Protein AF-A0A2M7QG75-F1 (afdb_monomer_lite)

pLDDT: mean 88.68, std 7.36, range [47.25, 96.62]

Sequence (96 aa):
MVIIHLVFYLASFLIIWYCSGIIISLVDRFSHRLKLSSFSVSFFLLGILTSIPEFSIGINSIINQTPDIFIGNLLGSSLILFIFVIPSFSHFWQRR

Organism: NCBI:txid1974827

InterPro domains:
  IPR004837 Sodium/calcium exchanger membrane region [PF01699] (6-90)
  IPR044880 NC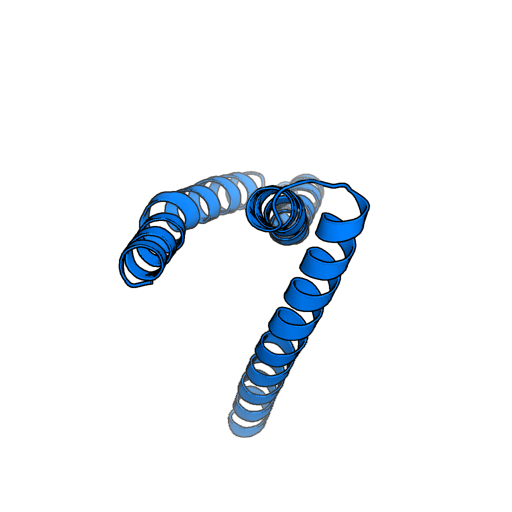X, central ion-binding domain superfamily [G3DSA:1.20.1420.30] (1-94)

Foldseek 3Di:
DVVVVVVVVVVVVVVCVVVVVVVLVVLQVVCVVVVHPSVVSCVVVVVVVVCVVLVVVCVVCVVVVNVVSSVCSVVVVVCCCVVPVVVVVVVVVVVD

Structure (mmCIF, N/CA/C/O backbone):
data_AF-A0A2M7QG75-F1
#
_entry.id   AF-A0A2M7QG75-F1
#
loop_
_atom_site.group_PDB
_atom_site.id
_atom_site.type_symbol
_atom_site.label_atom_id
_atom_site.label_alt_id
_atom_site.label_comp_id
_atom_site.label_asym_id
_atom_site.label_entity_id
_atom_site.label_seq_id
_atom_site.pdbx_PDB_ins_code
_atom_site.Cartn_x
_atom_site.Cartn_y
_atom_site.Cartn_z
_atom_site.occupancy
_atom_site.B_iso_or_equiv
_atom_site.auth_seq_id
_atom_site.auth_comp_id
_atom_site.auth_asym_id
_atom_site.auth_atom_id
_atom_site.pdbx_PDB_model_num
ATOM 1 N N . MET A 1 1 ? -30.068 -10.746 0.178 1.00 78.88 1 MET A N 1
ATOM 2 C CA . MET A 1 1 ? -28.969 -10.442 1.121 1.00 78.88 1 MET A CA 1
ATOM 3 C C . MET A 1 1 ? -27.646 -11.015 0.614 1.00 78.88 1 MET A C 1
ATOM 5 O O . MET A 1 1 ? -26.853 -10.242 0.103 1.00 78.88 1 MET A O 1
ATOM 9 N N . VAL A 1 2 ? -27.434 -12.339 0.595 1.00 92.62 2 VAL A N 1
ATOM 10 C CA . VAL A 1 2 ? -26.151 -12.953 0.160 1.00 92.62 2 VAL A CA 1
ATOM 11 C C . VAL A 1 2 ? -25.747 -12.614 -1.284 1.00 92.62 2 VAL A C 1
ATOM 13 O O . VAL A 1 2 ? -24.608 -12.227 -1.523 1.00 92.62 2 VAL A O 1
ATOM 16 N N . ILE A 1 3 ? -26.682 -12.686 -2.238 1.00 94.62 3 ILE A N 1
ATOM 17 C CA . ILE A 1 3 ? -26.412 -12.406 -3.664 1.00 94.62 3 ILE A CA 1
ATOM 18 C C . ILE A 1 3 ? -25.877 -10.981 -3.871 1.00 94.62 3 ILE A C 1
ATOM 20 O O . ILE A 1 3 ? -24.970 -10.772 -4.667 1.00 94.62 3 ILE A O 1
ATOM 24 N N . ILE A 1 4 ? -26.388 -10.011 -3.109 1.00 95.31 4 ILE A N 1
ATOM 25 C CA . ILE A 1 4 ? -25.955 -8.611 -3.191 1.00 95.31 4 ILE A CA 1
ATOM 26 C C . ILE A 1 4 ? -24.505 -8.477 -2.714 1.00 95.31 4 ILE A C 1
ATOM 28 O O . ILE A 1 4 ? -23.693 -7.879 -3.414 1.00 95.31 4 ILE A O 1
ATOM 32 N N . HIS A 1 5 ? -24.149 -9.084 -1.576 1.00 94.25 5 HIS A N 1
ATOM 33 C CA . HIS A 1 5 ? -22.762 -9.083 -1.096 1.00 94.25 5 HIS A CA 1
ATOM 34 C C . HIS A 1 5 ? -21.813 -9.735 -2.103 1.00 94.25 5 HIS A C 1
ATOM 36 O O . HIS A 1 5 ? -20.728 -9.218 -2.351 1.00 94.25 5 HIS A O 1
ATOM 42 N N . LEU A 1 6 ? -22.239 -10.835 -2.724 1.00 95.62 6 LEU A N 1
ATOM 43 C CA . LEU A 1 6 ? -21.430 -11.564 -3.695 1.00 95.62 6 LEU A CA 1
ATOM 44 C C . LEU A 1 6 ? -21.159 -10.726 -4.955 1.00 95.62 6 LEU A C 1
ATOM 46 O O . LEU A 1 6 ? -20.025 -10.677 -5.430 1.00 95.62 6 LEU A O 1
ATOM 50 N N . VAL A 1 7 ? -22.167 -9.988 -5.434 1.00 96.50 7 VAL A N 1
ATOM 51 C CA . VAL A 1 7 ? -22.010 -9.013 -6.525 1.00 96.50 7 VAL A CA 1
ATOM 52 C C . VAL A 1 7 ? -21.039 -7.895 -6.134 1.00 96.50 7 VAL A C 1
ATOM 54 O O . VAL A 1 7 ? -20.151 -7.570 -6.920 1.00 96.50 7 VAL A O 1
ATOM 57 N N . PHE A 1 8 ? -21.142 -7.343 -4.920 1.00 96.25 8 PHE A N 1
ATOM 58 C CA . PHE A 1 8 ? -20.212 -6.311 -4.440 1.00 96.25 8 PHE A CA 1
ATOM 59 C C . PHE A 1 8 ? -18.765 -6.807 -4.332 1.00 96.25 8 PHE A C 1
ATOM 61 O O . PHE A 1 8 ? -17.847 -6.068 -4.697 1.00 96.25 8 PHE A O 1
ATOM 68 N N . TYR A 1 9 ? -18.548 -8.045 -3.879 1.00 95.25 9 TYR A N 1
ATOM 69 C CA . TYR A 1 9 ? -17.214 -8.649 -3.823 1.00 95.25 9 TYR A CA 1
ATOM 70 C C . TYR A 1 9 ? -16.607 -8.811 -5.220 1.00 95.25 9 TYR A C 1
ATOM 72 O O . TYR A 1 9 ? -15.469 -8.399 -5.441 1.00 95.25 9 TYR A O 1
ATOM 80 N N . LEU A 1 10 ? -17.374 -9.346 -6.174 1.00 96.38 10 LEU A N 1
ATOM 81 C CA . LEU A 1 10 ? -16.936 -9.501 -7.566 1.00 96.38 10 LEU A CA 1
ATOM 82 C C . LEU A 1 10 ? -16.643 -8.155 -8.231 1.00 96.38 10 LEU A C 1
ATOM 84 O O . LEU A 1 10 ? -15.601 -7.997 -8.865 1.00 96.38 10 LEU A O 1
ATOM 88 N N . ALA A 1 11 ? -17.528 -7.173 -8.055 1.00 96.62 11 ALA A N 1
ATOM 89 C CA . ALA A 1 11 ? -17.329 -5.833 -8.592 1.00 96.62 11 ALA A CA 1
ATOM 90 C C . ALA A 1 11 ? -16.057 -5.191 -8.020 1.00 96.62 11 ALA A C 1
ATOM 92 O O . ALA A 1 11 ? -15.220 -4.707 -8.778 1.00 96.62 11 ALA A O 1
ATOM 93 N N . SER A 1 12 ? -15.867 -5.255 -6.699 1.00 94.88 12 SER A N 1
ATOM 94 C CA . SER A 1 12 ? -14.668 -4.731 -6.032 1.00 94.88 12 SER A CA 1
ATOM 95 C C . SER A 1 12 ? -13.395 -5.406 -6.535 1.00 94.88 12 SER A C 1
ATOM 97 O O . SER A 1 12 ? -12.418 -4.724 -6.832 1.00 94.88 12 SER A O 1
ATOM 99 N N . PHE A 1 13 ? -13.413 -6.731 -6.692 1.00 95.50 13 PHE A N 1
ATOM 100 C CA . PHE A 1 13 ? -12.277 -7.479 -7.224 1.00 95.50 13 PHE A CA 1
ATOM 101 C C . PHE A 1 13 ? -11.887 -7.005 -8.632 1.00 95.50 13 PHE A C 1
ATOM 103 O O . PHE A 1 13 ? -10.718 -6.710 -8.882 1.00 95.50 13 PHE A O 1
ATOM 110 N N . LEU A 1 14 ? -12.864 -6.867 -9.535 1.00 96.12 14 LEU A N 1
ATOM 111 C CA . LEU A 1 14 ? -12.625 -6.393 -10.902 1.00 96.12 14 LEU A CA 1
ATOM 112 C C . LEU A 1 14 ? -12.100 -4.953 -10.929 1.00 96.12 14 LEU A C 1
ATOM 114 O O . LEU A 1 14 ? -11.173 -4.650 -11.681 1.00 96.12 14 LEU A O 1
ATOM 118 N N . ILE A 1 15 ? -12.656 -4.080 -10.085 1.00 95.88 15 ILE A N 1
ATOM 119 C CA . ILE A 1 15 ? -12.222 -2.684 -9.967 1.00 95.88 15 ILE A CA 1
ATOM 120 C C . ILE A 1 15 ? -10.770 -2.617 -9.494 1.00 95.88 15 ILE A C 1
ATOM 122 O O . ILE A 1 15 ? -9.965 -1.922 -10.110 1.00 95.88 15 ILE A O 1
ATOM 126 N N . ILE A 1 16 ? -10.416 -3.353 -8.437 1.00 92.19 16 ILE A N 1
ATOM 127 C CA . ILE A 1 16 ? -9.052 -3.371 -7.890 1.00 92.19 16 ILE A CA 1
ATOM 128 C C . ILE A 1 16 ? -8.067 -3.907 -8.930 1.00 92.19 16 ILE A C 1
ATOM 130 O O . ILE A 1 16 ? -7.004 -3.314 -9.121 1.00 92.19 16 ILE A O 1
ATOM 134 N N . TRP A 1 17 ? -8.423 -4.982 -9.640 1.00 93.00 17 TRP A N 1
ATOM 135 C CA . TRP A 1 17 ? -7.582 -5.532 -10.702 1.00 93.00 17 TRP A CA 1
ATOM 136 C C . TRP A 1 17 ? -7.331 -4.499 -11.810 1.00 93.00 17 TRP A C 1
ATOM 138 O O . TRP A 1 17 ? -6.179 -4.241 -12.168 1.00 93.00 17 TRP A O 1
ATOM 148 N N . TYR A 1 18 ? -8.384 -3.850 -12.306 1.00 94.62 18 TYR A N 1
ATOM 149 C CA . TYR A 1 18 ? -8.253 -2.845 -13.359 1.00 94.62 18 TYR A CA 1
ATOM 150 C C . TYR A 1 18 ? -7.446 -1.618 -12.899 1.00 94.62 18 TYR A C 1
ATOM 152 O O . TYR A 1 18 ? -6.512 -1.192 -13.583 1.00 94.62 18 TYR A O 1
ATOM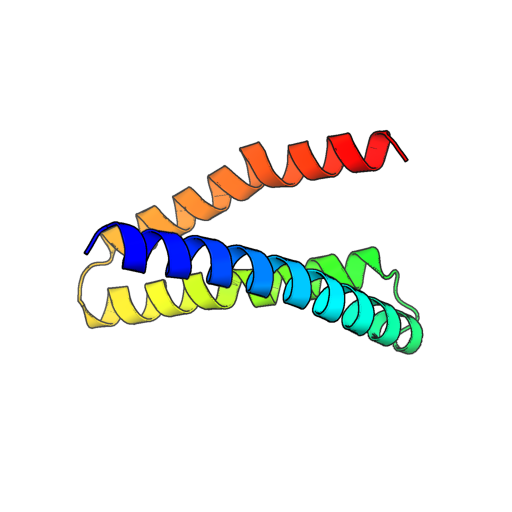 160 N N . CYS A 1 19 ? -7.738 -1.092 -11.704 1.00 92.12 19 CYS A N 1
ATOM 161 C CA . CYS A 1 19 ? -7.006 0.034 -11.120 1.00 92.12 19 CYS A CA 1
ATOM 162 C C . CYS A 1 19 ? -5.526 -0.281 -10.897 1.00 92.12 19 CYS A C 1
ATOM 164 O O . CYS A 1 19 ? -4.682 0.573 -11.159 1.00 92.12 19 CYS A O 1
ATOM 166 N N . SER A 1 20 ? -5.193 -1.495 -10.448 1.00 88.75 20 SER A N 1
ATOM 167 C CA . SER A 1 20 ? -3.801 -1.909 -10.248 1.00 88.75 20 SER A CA 1
ATOM 168 C C . SER A 1 20 ? -2.994 -1.792 -11.545 1.00 88.75 20 SER A C 1
ATOM 170 O O . SER A 1 20 ? -1.922 -1.185 -11.548 1.00 88.75 20 SER A O 1
ATOM 172 N N . GLY A 1 21 ? -3.546 -2.263 -12.670 1.00 88.81 21 GLY A N 1
ATOM 173 C CA . GLY A 1 21 ? -2.906 -2.132 -13.982 1.00 88.81 21 GLY A CA 1
ATOM 174 C C . GLY A 1 21 ? -2.679 -0.674 -14.395 1.00 88.81 21 GLY A C 1
ATOM 175 O O . GLY A 1 21 ? -1.600 -0.325 -14.880 1.00 88.81 21 GLY A O 1
ATOM 176 N N . ILE A 1 22 ? -3.663 0.197 -14.145 1.00 91.88 22 ILE A N 1
ATOM 177 C CA . ILE A 1 22 ? -3.540 1.634 -14.424 1.00 91.88 22 ILE A CA 1
ATOM 178 C C . ILE A 1 22 ? -2.430 2.251 -13.576 1.00 91.88 22 ILE A C 1
ATOM 180 O O . ILE A 1 22 ? -1.548 2.904 -14.132 1.00 91.88 22 ILE A O 1
ATOM 184 N N . ILE A 1 23 ? -2.438 2.024 -12.260 1.00 88.81 23 ILE A N 1
ATOM 185 C CA . ILE A 1 23 ? -1.443 2.583 -11.338 1.00 88.81 23 ILE A CA 1
ATOM 186 C C . ILE A 1 23 ? -0.042 2.176 -11.784 1.00 88.81 23 ILE A C 1
ATOM 188 O O . ILE A 1 23 ? 0.794 3.048 -11.993 1.00 88.81 23 ILE A O 1
ATOM 192 N N . ILE A 1 24 ? 0.201 0.889 -12.041 1.00 86.44 24 ILE A N 1
ATOM 193 C CA . ILE A 1 24 ? 1.515 0.403 -12.489 1.00 86.44 24 ILE A CA 1
ATOM 194 C C . ILE A 1 24 ? 1.943 1.105 -13.787 1.00 86.44 24 ILE A C 1
ATOM 196 O O . ILE A 1 24 ? 3.075 1.575 -13.888 1.00 86.44 24 ILE A O 1
ATOM 200 N N . SER A 1 25 ? 1.031 1.253 -14.754 1.00 87.50 25 SER A N 1
ATOM 201 C CA . SER A 1 25 ? 1.329 1.937 -16.019 1.00 87.50 25 SER A CA 1
ATOM 202 C C . SER A 1 25 ? 1.650 3.430 -15.850 1.00 87.50 25 SER A C 1
ATOM 204 O O . SER A 1 25 ? 2.458 3.982 -16.597 1.00 87.50 25 SER A O 1
ATOM 206 N N . LEU A 1 26 ? 1.036 4.100 -14.869 1.00 88.00 26 LEU A N 1
ATOM 207 C CA . LEU A 1 26 ? 1.315 5.499 -14.545 1.00 88.00 26 LEU A CA 1
ATOM 208 C C . LEU A 1 26 ? 2.670 5.639 -13.854 1.00 88.00 26 LEU A C 1
ATOM 210 O O . LEU A 1 26 ? 3.440 6.539 -14.191 1.00 88.00 26 LEU A O 1
ATOM 214 N N . VAL A 1 27 ? 2.970 4.735 -12.923 1.00 86.44 27 VAL A N 1
ATOM 215 C CA . VAL A 1 27 ? 4.238 4.722 -12.192 1.00 86.44 27 VAL A CA 1
ATOM 216 C C . VAL A 1 27 ? 5.411 4.429 -13.120 1.00 86.44 27 VAL A C 1
ATOM 218 O O . VAL A 1 27 ? 6.440 5.091 -13.015 1.00 86.44 27 VAL A O 1
ATO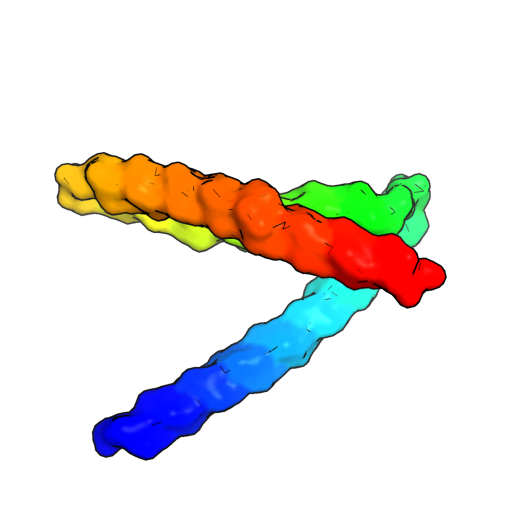M 221 N N . ASP A 1 28 ? 5.250 3.527 -14.084 1.00 85.81 28 ASP A N 1
ATOM 222 C CA . ASP A 1 28 ? 6.272 3.244 -15.094 1.00 85.81 28 ASP A CA 1
ATOM 223 C C . ASP A 1 28 ? 6.599 4.486 -15.947 1.00 85.81 28 ASP A C 1
ATOM 225 O O . ASP A 1 28 ? 7.756 4.905 -16.058 1.00 85.81 28 ASP A O 1
ATOM 229 N N . ARG A 1 29 ? 5.567 5.186 -16.443 1.00 87.38 29 ARG A N 1
ATOM 230 C CA . ARG A 1 29 ? 5.739 6.467 -17.159 1.00 87.38 29 ARG A CA 1
ATOM 231 C C . ARG A 1 29 ? 6.397 7.536 -16.288 1.00 87.38 29 ARG A C 1
ATOM 233 O O . ARG A 1 29 ? 7.175 8.348 -16.793 1.00 87.38 29 ARG A O 1
ATOM 240 N N . PHE A 1 30 ? 6.074 7.564 -14.997 1.00 86.12 30 PHE A N 1
ATOM 241 C CA . PHE A 1 30 ? 6.671 8.492 -14.041 1.00 86.12 30 PHE A CA 1
ATOM 242 C C . PHE A 1 30 ? 8.150 8.167 -13.791 1.00 86.12 30 PHE A C 1
ATOM 244 O O . PHE A 1 30 ? 8.990 9.069 -13.809 1.00 86.12 30 PHE A O 1
ATOM 251 N N . SER A 1 31 ? 8.495 6.884 -13.670 1.00 85.75 31 SER A N 1
ATOM 252 C CA . SER A 1 31 ? 9.873 6.421 -13.503 1.00 85.75 31 SER A CA 1
ATOM 253 C C . SER A 1 31 ? 10.764 6.801 -14.683 1.00 85.75 31 SER A C 1
ATOM 255 O O . SER A 1 31 ? 11.889 7.265 -14.485 1.00 85.75 31 SER A O 1
ATOM 257 N N . HIS A 1 32 ? 10.242 6.701 -15.910 1.00 83.56 32 HIS A N 1
ATOM 258 C CA . HIS A 1 32 ? 10.958 7.134 -17.110 1.00 83.56 32 HIS A CA 1
ATOM 259 C C . HIS A 1 32 ? 11.338 8.623 -17.082 1.00 83.56 32 HIS A C 1
ATOM 261 O O . HIS A 1 32 ? 12.407 8.988 -17.572 1.00 83.56 32 HIS A O 1
ATOM 267 N N . ARG A 1 33 ? 10.517 9.490 -16.470 1.00 85.88 33 ARG A N 1
ATOM 268 C CA . ARG A 1 33 ? 10.848 10.918 -16.303 1.00 85.88 33 ARG A CA 1
ATOM 269 C C . ARG A 1 33 ? 11.910 11.158 -15.234 1.00 85.88 33 ARG A C 1
ATOM 271 O O . ARG A 1 33 ? 12.708 12.079 -15.372 1.00 85.88 33 ARG A O 1
ATOM 278 N N . LEU A 1 34 ? 11.931 10.326 -14.195 1.00 82.75 34 LEU A N 1
ATOM 279 C CA . LEU A 1 34 ? 12.892 10.409 -13.095 1.00 82.75 34 LEU A CA 1
ATOM 280 C C . LEU A 1 34 ? 14.258 9.783 -13.422 1.00 82.75 34 LEU A C 1
ATOM 282 O O . LEU A 1 34 ? 15.179 9.917 -12.622 1.00 82.75 34 LEU A O 1
ATOM 286 N N . LYS A 1 35 ? 14.406 9.108 -14.575 1.00 81.19 35 LYS A N 1
ATOM 287 C CA . LYS A 1 35 ? 15.599 8.316 -14.949 1.00 81.19 35 LYS A CA 1
ATOM 288 C C . LYS A 1 35 ? 15.980 7.253 -13.904 1.00 81.19 35 LYS A C 1
ATOM 290 O O . LYS A 1 35 ? 17.130 6.825 -13.841 1.00 81.19 35 LYS A O 1
ATOM 295 N N . LEU A 1 36 ? 15.016 6.827 -13.092 1.00 84.69 36 LEU A N 1
ATOM 296 C CA . LEU A 1 36 ? 15.168 5.744 -12.127 1.00 84.69 36 LEU A CA 1
ATOM 297 C C . LEU A 1 36 ? 14.623 4.444 -12.723 1.00 84.69 36 LEU A C 1
ATOM 299 O O . LEU A 1 36 ? 13.843 4.461 -13.679 1.00 84.69 36 LEU A O 1
ATOM 303 N N . SER A 1 37 ? 15.028 3.308 -12.156 1.00 82.81 37 SER A N 1
ATOM 304 C CA . SER A 1 37 ? 14.455 2.022 -12.547 1.00 82.81 37 SER A CA 1
ATOM 305 C C . SER A 1 37 ? 12.975 1.976 -12.155 1.00 82.81 37 SER A C 1
ATOM 307 O O . SER A 1 37 ? 12.616 2.285 -11.014 1.00 82.81 37 SER A O 1
ATOM 309 N N . SER A 1 38 ? 12.115 1.543 -13.086 1.00 79.31 38 SER A N 1
ATOM 310 C CA . SER A 1 38 ? 10.673 1.387 -12.831 1.00 79.31 38 SER A CA 1
ATOM 311 C C . SER A 1 38 ? 10.399 0.509 -11.617 1.00 79.31 38 SER A C 1
ATOM 313 O O . SER A 1 38 ? 9.434 0.743 -10.892 1.00 79.31 38 SER A O 1
ATOM 315 N N . PHE A 1 39 ? 11.288 -0.450 -11.342 1.00 81.62 39 PHE A N 1
ATOM 316 C CA . PHE A 1 39 ? 11.236 -1.280 -10.148 1.00 81.62 39 PHE A CA 1
ATOM 317 C C . PHE A 1 39 ? 11.378 -0.470 -8.857 1.00 81.62 39 PHE A C 1
ATOM 319 O O . PHE A 1 39 ? 10.496 -0.552 -8.009 1.00 81.62 39 PHE A O 1
ATOM 326 N N . SER A 1 40 ? 12.438 0.331 -8.700 1.00 83.25 40 SER A N 1
ATOM 327 C CA . SER A 1 40 ? 12.659 1.072 -7.454 1.00 83.25 40 SER A CA 1
ATOM 328 C C . SER A 1 40 ? 11.544 2.084 -7.208 1.00 83.25 40 SER A C 1
ATOM 330 O O . SER A 1 40 ? 11.032 2.171 -6.096 1.00 83.25 40 SER A O 1
ATOM 332 N N . VAL A 1 41 ? 11.110 2.807 -8.245 1.00 86.06 41 VAL A N 1
ATOM 333 C CA . VAL A 1 41 ? 10.015 3.781 -8.108 1.00 86.06 41 VAL A CA 1
ATOM 334 C C . VAL A 1 41 ? 8.710 3.081 -7.737 1.00 86.06 41 VAL A C 1
ATOM 336 O O . VAL A 1 41 ? 8.028 3.531 -6.820 1.00 86.06 41 VAL A O 1
ATOM 339 N N . SER A 1 42 ? 8.390 1.956 -8.383 1.00 82.19 42 SER A N 1
ATOM 340 C CA . SER A 1 42 ? 7.198 1.169 -8.045 1.00 82.19 42 SER A CA 1
ATOM 341 C C . SER A 1 42 ? 7.272 0.597 -6.639 1.00 82.19 42 SER A C 1
ATOM 343 O O . SER A 1 42 ? 6.290 0.668 -5.916 1.00 82.19 42 SER A O 1
ATOM 345 N N . PHE A 1 43 ? 8.426 0.084 -6.219 1.00 84.06 43 PHE A N 1
ATOM 346 C CA . PHE A 1 43 ? 8.608 -0.471 -4.883 1.00 84.06 43 PHE A CA 1
ATOM 347 C C . PHE A 1 43 ? 8.359 0.579 -3.794 1.00 84.06 43 PHE A C 1
ATOM 349 O O . PHE A 1 43 ? 7.553 0.351 -2.894 1.00 84.06 43 PHE A O 1
ATOM 356 N N . PHE A 1 44 ? 8.984 1.755 -3.904 1.00 87.44 44 PHE A N 1
ATOM 357 C CA . PHE A 1 44 ? 8.795 2.825 -2.923 1.00 87.44 44 PHE A CA 1
ATOM 358 C C . PHE A 1 44 ? 7.388 3.414 -2.971 1.00 87.44 44 PHE A C 1
ATOM 360 O O . PHE A 1 44 ? 6.741 3.553 -1.935 1.00 87.44 44 PHE A O 1
ATOM 367 N N . LEU A 1 45 ? 6.898 3.758 -4.163 1.00 87.69 45 LEU A N 1
ATOM 368 C CA . LEU A 1 45 ? 5.605 4.417 -4.300 1.00 87.69 45 LEU A CA 1
ATOM 369 C C . LEU A 1 45 ? 4.460 3.486 -3.902 1.00 87.69 45 LEU A C 1
ATOM 371 O O . LEU A 1 45 ? 3.577 3.895 -3.152 1.00 87.69 45 LEU A O 1
ATOM 375 N N . LEU A 1 46 ? 4.487 2.232 -4.360 1.00 83.50 46 LEU A N 1
ATOM 376 C CA . LEU A 1 46 ? 3.470 1.252 -4.000 1.00 83.50 46 LEU A CA 1
ATOM 377 C C . LEU A 1 46 ? 3.558 0.904 -2.514 1.00 83.50 46 LEU A C 1
ATOM 379 O O . LEU A 1 46 ? 2.518 0.866 -1.876 1.00 83.50 46 LEU A O 1
ATOM 383 N N . GLY A 1 47 ? 4.762 0.757 -1.945 1.00 86.69 47 GLY A N 1
ATOM 384 C CA . GLY A 1 47 ? 4.940 0.528 -0.507 1.00 86.69 47 GLY A CA 1
ATOM 385 C C . GLY A 1 47 ? 4.354 1.646 0.363 1.00 86.69 47 GLY A C 1
ATOM 386 O O . GLY A 1 47 ? 3.725 1.372 1.386 1.00 86.69 47 GLY A O 1
ATOM 387 N N . ILE A 1 48 ? 4.490 2.908 -0.063 1.00 88.94 48 ILE A N 1
ATOM 388 C CA . ILE A 1 48 ? 3.835 4.045 0.603 1.00 88.94 48 ILE A CA 1
ATOM 389 C C . ILE A 1 48 ? 2.316 3.939 0.454 1.00 88.94 48 ILE A C 1
ATOM 391 O O . ILE A 1 48 ? 1.606 3.998 1.455 1.00 88.94 48 ILE A O 1
ATOM 395 N N . LEU A 1 49 ? 1.814 3.757 -0.773 1.00 87.50 49 LEU A N 1
ATOM 396 C CA . LEU A 1 49 ? 0.375 3.682 -1.049 1.00 87.50 49 LEU A CA 1
ATOM 397 C C . LEU A 1 49 ? -0.306 2.556 -0.270 1.00 87.50 49 LEU A C 1
ATOM 399 O O . LEU A 1 49 ? -1.392 2.758 0.271 1.00 87.50 49 LEU A O 1
ATOM 403 N N . THR A 1 50 ? 0.336 1.391 -0.182 1.00 87.06 50 THR A N 1
ATOM 404 C CA . THR A 1 50 ? -0.196 0.245 0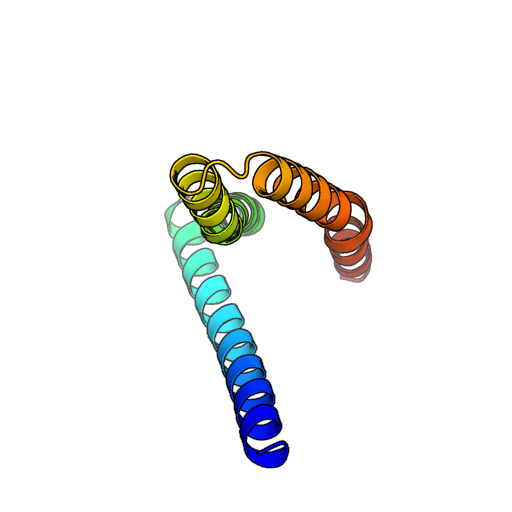.550 1.00 87.06 50 THR A CA 1
ATOM 405 C C . THR A 1 50 ? -0.139 0.419 2.051 1.00 87.06 50 THR A C 1
ATOM 407 O O . THR A 1 50 ? -0.830 -0.349 2.678 1.00 87.06 50 THR A O 1
ATOM 410 N N . SER A 1 51 ? 0.637 1.366 2.602 1.00 90.06 51 SER A N 1
ATOM 411 C CA . SER A 1 51 ? 0.753 1.609 4.055 1.00 90.06 51 SER A CA 1
ATOM 412 C C . SER A 1 51 ? -0.184 2.713 4.571 1.00 90.06 51 SER A C 1
ATOM 414 O O . SER A 1 51 ? -0.308 2.926 5.780 1.00 90.06 51 SER A O 1
ATOM 416 N N . ILE A 1 52 ? -0.824 3.466 3.666 1.00 91.69 52 ILE A N 1
ATOM 417 C CA . ILE A 1 52 ? -1.798 4.514 4.014 1.00 91.69 52 ILE A CA 1
ATOM 418 C C . ILE A 1 52 ? -2.989 3.943 4.811 1.00 91.69 52 ILE A C 1
ATOM 420 O O . ILE A 1 52 ? -3.359 4.552 5.822 1.00 91.69 52 ILE A O 1
ATOM 424 N N . PRO A 1 53 ? -3.602 2.807 4.418 1.00 87.88 53 PRO A N 1
ATOM 425 C CA . PRO A 1 53 ? -4.700 2.213 5.180 1.00 87.88 53 PRO A CA 1
ATOM 426 C C . PRO A 1 53 ? -4.294 1.830 6.610 1.00 87.88 53 PRO A C 1
ATOM 428 O O . PRO A 1 53 ? -5.018 2.114 7.559 1.00 87.88 53 PRO A O 1
ATOM 431 N N . GLU A 1 54 ? -3.113 1.250 6.791 1.00 90.12 54 GLU A N 1
ATOM 432 C CA . GLU A 1 54 ? -2.563 0.815 8.075 1.00 90.12 54 GLU A CA 1
ATOM 433 C C . GLU A 1 54 ? -2.278 2.010 8.974 1.00 90.12 54 GLU A C 1
ATOM 435 O O . GLU A 1 54 ? -2.579 1.976 10.168 1.00 90.12 54 GLU A O 1
ATOM 440 N N . PHE A 1 55 ? -1.758 3.095 8.399 1.00 90.69 55 PHE A N 1
ATOM 441 C CA . PHE A 1 55 ? -1.593 4.352 9.116 1.00 90.69 55 PHE A CA 1
ATOM 442 C C . PHE A 1 55 ? -2.944 4.913 9.584 1.00 90.69 55 PHE A C 1
ATOM 444 O O . PHE A 1 55 ? -3.074 5.347 10.730 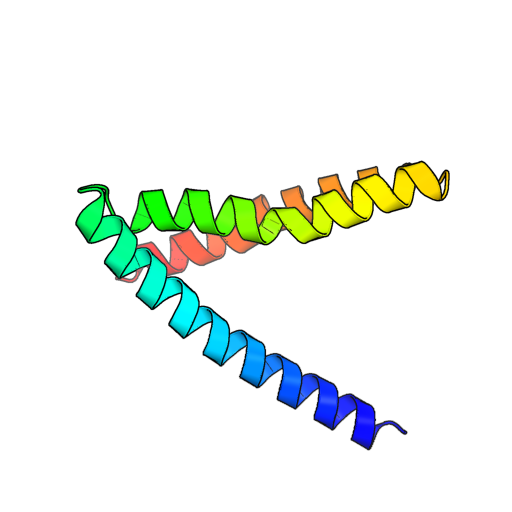1.00 90.69 55 PHE A O 1
ATOM 451 N N . SER A 1 56 ? -3.979 4.833 8.741 1.00 93.75 56 SER A N 1
ATOM 452 C CA . SER A 1 56 ? -5.344 5.219 9.115 1.00 93.75 56 SER A CA 1
ATOM 453 C C . SER A 1 56 ? -5.901 4.360 10.257 1.00 93.75 56 SER A C 1
ATOM 455 O O . SER A 1 56 ? -6.499 4.898 11.192 1.00 93.75 56 SER A O 1
ATOM 457 N N . ILE A 1 57 ? -5.661 3.044 10.239 1.00 92.69 57 ILE A N 1
ATOM 458 C CA . ILE A 1 57 ? -6.029 2.135 11.337 1.00 92.69 57 ILE A CA 1
ATOM 459 C C . ILE A 1 57 ? -5.285 2.519 12.620 1.00 92.69 57 ILE A C 1
ATOM 461 O O . ILE A 1 57 ? -5.890 2.534 13.692 1.00 92.69 57 ILE A O 1
ATOM 465 N N . GLY A 1 58 ? -4.003 2.880 12.524 1.00 91.50 58 GLY A N 1
ATOM 466 C CA . GLY A 1 58 ? -3.213 3.339 13.666 1.00 91.50 58 GLY A CA 1
ATOM 467 C C . GLY A 1 58 ? -3.772 4.601 14.310 1.00 91.50 58 GLY A C 1
ATOM 468 O O . GLY A 1 58 ? -4.003 4.614 15.518 1.00 91.50 58 GLY A O 1
ATOM 469 N N . ILE A 1 59 ? -4.085 5.624 13.509 1.00 93.38 59 ILE A N 1
ATOM 470 C CA . ILE A 1 59 ? -4.724 6.852 14.008 1.00 93.38 59 ILE A CA 1
ATOM 471 C C . ILE A 1 59 ? -6.061 6.528 14.684 1.00 93.38 59 ILE A C 1
ATOM 473 O O . ILE A 1 59 ? -6.299 6.956 15.813 1.00 93.38 59 ILE A O 1
ATOM 477 N N . ASN A 1 60 ? -6.919 5.740 14.030 1.00 93.88 60 ASN A N 1
ATOM 478 C CA . ASN A 1 60 ? -8.217 5.363 14.594 1.00 93.88 60 ASN A CA 1
ATOM 479 C C . ASN A 1 60 ? -8.079 4.568 15.899 1.00 93.88 60 ASN A C 1
ATOM 481 O O . ASN A 1 60 ? -8.858 4.766 16.824 1.00 93.88 60 ASN A O 1
ATOM 485 N N . SER A 1 61 ? -7.070 3.706 16.008 1.00 93.19 61 SER A N 1
ATOM 486 C CA . SER A 1 61 ? -6.825 2.902 17.210 1.00 93.19 61 SER A CA 1
ATOM 487 C C . SER A 1 61 ? -6.411 3.756 18.408 1.00 93.19 61 SER A C 1
ATOM 489 O O . SER A 1 61 ? -6.808 3.461 19.533 1.00 93.19 61 SER A O 1
ATOM 491 N N . ILE A 1 62 ? -5.656 4.835 18.174 1.00 91.31 62 ILE A N 1
ATOM 492 C CA . ILE A 1 62 ? -5.307 5.812 19.216 1.00 91.31 62 ILE A CA 1
ATOM 493 C C . ILE A 1 62 ? -6.566 6.550 19.682 1.00 91.31 62 ILE A C 1
ATOM 495 O O . ILE A 1 62 ? -6.801 6.658 20.884 1.00 91.31 62 ILE A O 1
ATOM 499 N N . ILE A 1 63 ? -7.394 7.016 18.739 1.00 94.94 63 ILE A N 1
ATOM 500 C CA . ILE A 1 63 ? -8.647 7.730 19.039 1.00 94.94 63 ILE A CA 1
ATOM 501 C C . ILE A 1 63 ? -9.609 6.838 19.837 1.00 94.94 63 ILE A C 1
ATOM 503 O O . ILE A 1 63 ? -10.210 7.290 20.808 1.00 94.94 63 ILE A O 1
ATOM 507 N N . ASN A 1 64 ? -9.710 5.561 19.466 1.00 94.25 64 ASN A N 1
ATOM 508 C CA . ASN A 1 64 ? -10.620 4.600 20.087 1.00 94.25 64 ASN A CA 1
ATOM 509 C C . ASN A 1 64 ? -10.058 3.949 21.362 1.00 94.25 64 ASN A C 1
ATOM 511 O O . ASN A 1 64 ? -10.733 3.108 21.948 1.00 94.25 64 ASN A O 1
ATOM 515 N N . GLN A 1 65 ? -8.849 4.324 21.801 1.00 91.88 65 GLN A N 1
ATOM 516 C CA . GLN A 1 65 ? -8.158 3.739 22.961 1.00 91.88 65 GLN A CA 1
ATOM 517 C C . GLN A 1 65 ? -7.969 2.213 22.864 1.00 91.88 65 GLN A C 1
ATOM 519 O O . GLN A 1 65 ? -7.958 1.508 23.870 1.00 91.88 65 GLN A O 1
ATOM 524 N N . THR A 1 66 ? -7.780 1.696 21.649 1.00 93.94 66 THR A N 1
ATOM 525 C CA . THR A 1 66 ? -7.580 0.265 21.364 1.00 93.94 66 THR A CA 1
ATOM 526 C C . THR A 1 66 ? -6.210 0.016 20.720 1.00 93.94 66 THR A C 1
ATOM 528 O O . THR A 1 66 ? -6.142 -0.362 19.545 1.00 93.94 66 THR A O 1
ATOM 531 N N . PRO A 1 67 ? -5.093 0.236 21.441 1.00 88.69 67 PRO A N 1
ATOM 532 C CA . PRO A 1 67 ? -3.745 0.103 20.879 1.00 88.69 67 PRO A CA 1
ATOM 533 C C . PRO A 1 67 ? -3.412 -1.332 20.442 1.00 88.69 67 PRO A C 1
ATOM 535 O O . PRO A 1 67 ? -2.613 -1.522 19.525 1.00 88.69 67 PRO A O 1
ATOM 538 N N . ASP A 1 68 ? -4.065 -2.336 21.029 1.00 92.25 68 ASP A N 1
ATOM 539 C CA . ASP A 1 68 ? -3.862 -3.750 20.693 1.00 92.25 68 ASP A CA 1
ATOM 540 C C . ASP A 1 68 ? -4.191 -4.049 19.222 1.00 92.25 68 ASP A C 1
ATOM 542 O O . ASP A 1 68 ? -3.494 -4.825 18.565 1.00 92.25 68 ASP A O 1
ATOM 546 N N . ILE A 1 69 ? -5.213 -3.378 18.673 1.00 92.56 69 ILE A N 1
ATOM 547 C CA . ILE A 1 69 ? -5.621 -3.518 17.267 1.00 92.56 69 ILE A CA 1
ATOM 548 C C . ILE A 1 69 ? -4.524 -2.989 16.343 1.00 92.56 69 ILE A C 1
ATOM 550 O O . ILE A 1 69 ? -4.204 -3.618 15.334 1.00 92.56 69 ILE A O 1
ATOM 554 N N . PHE A 1 70 ? -3.910 -1.860 16.699 1.00 91.62 70 PHE A N 1
ATOM 555 C CA . PHE A 1 70 ? -2.817 -1.287 15.922 1.00 91.62 70 PHE A CA 1
ATOM 556 C C . PHE A 1 70 ? -1.598 -2.210 15.898 1.00 91.62 70 PHE A C 1
ATOM 558 O O . PHE A 1 70 ? -1.062 -2.480 14.824 1.00 91.62 70 PHE A O 1
ATOM 565 N N . ILE A 1 71 ? -1.188 -2.731 17.059 1.00 91.88 71 ILE A N 1
ATOM 566 C CA . ILE A 1 71 ? -0.035 -3.635 17.164 1.00 91.88 71 ILE A CA 1
ATOM 567 C C . ILE A 1 71 ? -0.294 -4.920 16.371 1.00 91.88 71 ILE A C 1
ATOM 569 O O . ILE A 1 71 ? 0.561 -5.343 15.591 1.00 91.88 71 ILE A O 1
ATOM 573 N N . GLY A 1 72 ? -1.485 -5.508 16.521 1.00 93.00 72 GLY A N 1
ATOM 574 C CA . GLY A 1 72 ? -1.885 -6.695 15.769 1.00 93.00 72 GLY A CA 1
ATOM 575 C C . GLY A 1 72 ? -1.868 -6.463 14.257 1.00 93.00 72 GLY A C 1
ATOM 576 O O . GLY A 1 72 ? -1.315 -7.277 13.518 1.00 93.00 72 GLY A O 1
ATOM 577 N N . ASN A 1 73 ? -2.403 -5.329 13.796 1.00 92.81 73 ASN A N 1
ATOM 578 C CA . ASN A 1 73 ? -2.396 -4.958 12.383 1.00 92.81 73 ASN A CA 1
ATOM 579 C C . ASN A 1 73 ? -0.970 -4.750 11.847 1.00 92.81 73 ASN A C 1
ATOM 581 O O . ASN A 1 73 ? -0.628 -5.282 10.794 1.00 92.81 73 ASN A O 1
ATOM 585 N N . LEU A 1 74 ? -0.123 -4.022 12.580 1.00 91.56 74 LEU A N 1
ATOM 586 C CA . LEU A 1 74 ? 1.248 -3.710 12.170 1.00 91.56 74 LEU A CA 1
ATOM 587 C C . LEU A 1 74 ? 2.117 -4.973 12.066 1.00 91.56 74 LEU A C 1
ATOM 589 O O . LEU A 1 74 ? 2.824 -5.168 11.073 1.00 91.56 74 LEU A O 1
ATOM 593 N N . LEU A 1 75 ? 2.048 -5.847 13.075 1.00 93.81 75 LEU A N 1
ATOM 594 C CA . LEU A 1 75 ? 2.768 -7.121 13.071 1.00 93.81 75 LEU A CA 1
ATOM 595 C C . LEU A 1 75 ? 2.223 -8.060 11.993 1.00 93.81 75 LEU A C 1
ATOM 597 O O . LEU A 1 75 ? 3.003 -8.648 11.248 1.00 93.81 75 LEU A O 1
ATOM 601 N N . GLY A 1 76 ? 0.898 -8.170 11.873 1.00 92.12 76 GLY A N 1
ATOM 602 C CA . GLY A 1 76 ? 0.247 -9.012 10.872 1.00 92.12 76 GLY A CA 1
ATOM 603 C C . GLY A 1 76 ? 0.613 -8.619 9.442 1.00 92.12 76 GLY A C 1
ATOM 604 O O . GLY A 1 76 ? 1.030 -9.482 8.667 1.00 92.12 76 GLY A O 1
ATOM 605 N N . SER A 1 77 ? 0.525 -7.328 9.099 1.00 90.50 77 SER A N 1
ATOM 606 C CA . SER A 1 77 ? 0.863 -6.851 7.751 1.00 90.50 77 SER A CA 1
ATOM 607 C C . SER A 1 77 ? 2.346 -7.075 7.436 1.00 90.50 77 SER A C 1
ATOM 609 O O . SER A 1 77 ? 2.670 -7.592 6.366 1.00 90.50 77 SER A O 1
ATOM 611 N N . SER A 1 78 ? 3.238 -6.823 8.403 1.00 91.62 78 SER A N 1
ATOM 612 C CA . SER A 1 78 ? 4.676 -7.081 8.255 1.00 91.62 78 SER A CA 1
ATOM 613 C C . SER A 1 78 ? 4.967 -8.567 8.018 1.00 91.62 78 SER A C 1
ATOM 615 O O . SER A 1 78 ? 5.711 -8.918 7.103 1.00 91.62 78 SER A O 1
ATOM 617 N N . LEU A 1 79 ? 4.352 -9.461 8.798 1.00 94.75 79 LEU A N 1
ATOM 618 C CA . LEU A 1 79 ? 4.520 -10.906 8.636 1.00 94.75 79 LEU A CA 1
ATOM 619 C C . LEU A 1 79 ? 4.023 -11.389 7.271 1.00 94.75 79 LEU A C 1
ATOM 621 O O . LEU A 1 79 ? 4.731 -12.136 6.599 1.00 94.75 79 LEU A O 1
ATOM 625 N N . ILE A 1 80 ? 2.846 -10.940 6.829 1.00 93.25 80 ILE A N 1
ATOM 626 C CA . ILE A 1 80 ? 2.295 -11.286 5.510 1.00 93.25 80 ILE A CA 1
ATOM 627 C C . ILE A 1 80 ? 3.213 -10.777 4.392 1.00 93.25 80 ILE A C 1
ATOM 629 O O . ILE A 1 80 ? 3.461 -11.496 3.420 1.00 93.25 80 ILE A O 1
ATOM 633 N N . LEU A 1 81 ? 3.769 -9.572 4.541 1.00 90.12 81 LEU A N 1
ATOM 634 C CA . LEU A 1 81 ? 4.702 -9.003 3.576 1.00 90.12 81 LEU A CA 1
ATOM 635 C C . LEU A 1 81 ? 5.956 -9.880 3.428 1.00 90.12 81 LEU A C 1
ATOM 637 O O . LEU A 1 81 ? 6.315 -10.261 2.312 1.00 90.12 81 LEU A O 1
ATOM 641 N N . PHE A 1 82 ? 6.591 -10.245 4.544 1.00 90.81 82 PHE A N 1
ATOM 642 C CA . PHE A 1 82 ? 7.834 -11.019 4.533 1.00 90.81 82 PHE A CA 1
ATOM 643 C C . PHE A 1 82 ? 7.642 -12.497 4.182 1.00 90.81 82 PHE A C 1
ATOM 645 O O . PHE A 1 82 ? 8.465 -13.056 3.461 1.00 90.81 82 PHE A O 1
ATOM 652 N N . ILE A 1 83 ? 6.576 -13.134 4.669 1.00 94.62 83 ILE A N 1
ATOM 653 C CA . ILE A 1 83 ? 6.351 -14.578 4.496 1.00 94.62 83 ILE A CA 1
ATOM 654 C C . ILE A 1 83 ? 5.669 -14.882 3.162 1.00 94.62 83 ILE A C 1
ATOM 656 O O . ILE A 1 83 ? 5.939 -15.920 2.562 1.00 94.62 83 ILE A O 1
ATOM 660 N N . PHE A 1 84 ? 4.781 -14.0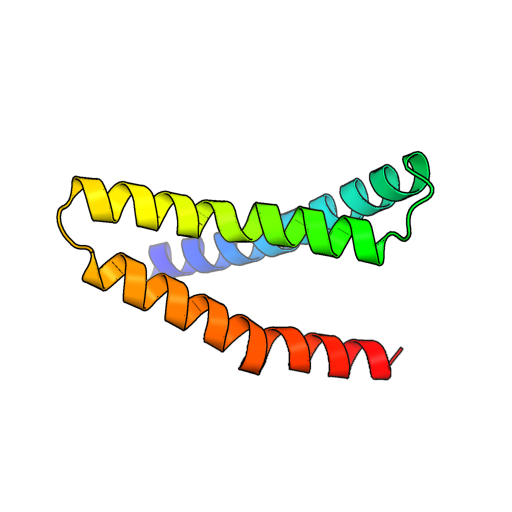05 2.687 1.00 90.81 84 PHE A N 1
ATOM 661 C CA . PHE A 1 84 ? 3.935 -14.306 1.534 1.00 90.81 84 PHE A CA 1
ATOM 662 C C . PHE A 1 84 ? 4.235 -13.418 0.328 1.00 90.81 84 PHE A C 1
ATOM 664 O O . PHE A 1 84 ? 4.512 -13.933 -0.757 1.00 90.81 84 PHE A O 1
ATOM 671 N N . VAL A 1 85 ? 4.217 -12.092 0.498 1.00 89.00 85 VAL A N 1
ATOM 672 C CA . VAL A 1 85 ? 4.317 -11.152 -0.633 1.00 89.00 85 VAL A CA 1
ATOM 673 C C . VAL A 1 85 ? 5.703 -11.193 -1.275 1.00 89.00 85 VAL A C 1
ATOM 675 O O . VAL A 1 85 ? 5.807 -11.400 -2.485 1.00 89.00 85 VAL A O 1
ATOM 678 N N . ILE A 1 86 ? 6.770 -11.044 -0.483 1.00 88.38 86 ILE A N 1
ATOM 679 C CA . ILE A 1 86 ? 8.146 -11.025 -1.003 1.00 88.38 86 ILE A CA 1
ATOM 680 C C . ILE A 1 86 ? 8.518 -12.366 -1.668 1.00 88.38 86 ILE A C 1
ATOM 682 O O . ILE A 1 86 ? 9.002 -12.331 -2.804 1.00 88.38 86 ILE A O 1
ATOM 686 N N . PRO A 1 87 ? 8.258 -13.546 -1.066 1.00 91.31 87 PRO A N 1
ATOM 687 C CA . PRO A 1 87 ? 8.570 -14.824 -1.709 1.00 91.31 87 PRO A CA 1
ATOM 688 C C . PRO A 1 87 ? 7.757 -15.073 -2.981 1.00 91.31 87 PRO A C 1
ATOM 690 O O . PRO A 1 87 ? 8.310 -15.549 -3.971 1.00 91.31 87 PRO A O 1
ATOM 693 N N . SER A 1 88 ? 6.474 -14.692 -2.998 1.00 88.19 88 SER A N 1
ATOM 694 C CA . SER A 1 88 ? 5.635 -14.802 -4.201 1.00 88.19 88 SER A CA 1
ATOM 695 C C . SER A 1 88 ? 6.176 -13.940 -5.341 1.00 88.19 88 SER A C 1
ATOM 697 O O . SER A 1 88 ? 6.250 -14.389 -6.487 1.00 88.19 88 SER A O 1
ATOM 699 N N . PHE A 1 89 ? 6.608 -12.716 -5.024 1.00 83.62 89 PHE A N 1
ATOM 700 C CA . PHE A 1 89 ? 7.220 -11.821 -5.999 1.00 83.62 89 PHE A CA 1
ATOM 701 C C . PHE A 1 89 ? 8.565 -12.358 -6.505 1.00 83.62 89 PHE A C 1
ATOM 703 O O . PHE A 1 89 ? 8.798 -12.387 -7.712 1.00 83.62 89 PHE A O 1
ATOM 710 N N . SER A 1 90 ? 9.427 -12.838 -5.604 1.00 85.56 90 SER A N 1
ATOM 711 C CA . SER A 1 90 ? 10.723 -13.430 -5.956 1.00 85.56 90 SER A CA 1
ATOM 712 C C . SER A 1 90 ? 10.567 -14.645 -6.873 1.00 85.56 90 SER A C 1
ATOM 714 O O . SER A 1 90 ? 11.241 -14.726 -7.901 1.00 85.56 90 SER A O 1
ATOM 716 N N . HIS A 1 91 ? 9.626 -15.542 -6.566 1.00 83.38 91 HIS A N 1
ATOM 717 C CA . HIS A 1 91 ? 9.350 -16.713 -7.395 1.00 83.38 91 HIS A CA 1
ATOM 718 C C . HIS A 1 91 ? 8.862 -16.336 -8.802 1.00 83.38 91 HIS A C 1
ATOM 720 O O . HIS A 1 91 ? 9.226 -16.980 -9.786 1.00 83.38 91 HIS A O 1
ATOM 726 N N . PHE A 1 92 ? 8.051 -15.281 -8.915 1.00 78.31 92 PHE A N 1
ATOM 727 C CA . PHE A 1 92 ? 7.594 -14.774 -10.207 1.00 78.31 92 PHE A CA 1
ATOM 728 C C . PHE A 1 92 ? 8.722 -14.104 -11.001 1.00 78.31 92 PHE A C 1
ATOM 730 O O . PHE A 1 92 ? 8.814 -14.293 -12.213 1.00 78.31 92 PHE A O 1
ATOM 737 N N . TRP A 1 93 ? 9.594 -13.353 -10.325 1.00 70.75 93 TRP A N 1
ATOM 738 C CA . TRP A 1 93 ? 10.709 -12.652 -10.958 1.00 70.75 93 TRP A CA 1
ATOM 739 C C . TRP A 1 93 ? 11.775 -13.614 -11.481 1.00 70.75 93 TRP A C 1
ATOM 741 O O . TRP A 1 93 ? 12.281 -13.418 -12.573 1.00 70.75 93 TRP A O 1
ATOM 751 N N . GLN A 1 94 ? 12.050 -14.705 -10.763 1.00 71.75 94 GLN A N 1
ATOM 752 C CA . GLN A 1 94 ? 12.998 -15.730 -11.210 1.00 71.75 94 GLN A CA 1
ATOM 753 C C . GLN A 1 94 ? 12.494 -16.548 -12.417 1.00 71.75 94 GLN A C 1
ATOM 755 O O . GLN A 1 94 ? 13.264 -17.271 -13.044 1.00 71.75 94 GLN A O 1
ATOM 760 N N . ARG A 1 95 ? 11.196 -16.457 -12.737 1.00 59.09 95 ARG A N 1
ATOM 761 C CA . ARG A 1 95 ? 10.550 -17.122 -13.880 1.00 59.09 95 ARG A CA 1
ATOM 762 C C . ARG A 1 95 ? 10.471 -16.256 -15.148 1.00 59.09 95 ARG A C 1
ATOM 764 O O . ARG A 1 95 ? 9.938 -16.743 -16.145 1.00 59.09 95 ARG A O 1
ATOM 771 N N . ARG A 1 96 ? 10.958 -15.011 -15.125 1.00 47.25 96 ARG A N 1
ATOM 772 C CA . ARG A 1 96 ? 11.086 -14.121 -16.293 1.00 47.25 96 ARG A CA 1
ATOM 773 C C . ARG A 1 96 ? 12.548 -13.837 -16.597 1.00 47.25 96 ARG A C 1
ATOM 775 O O . ARG A 1 96 ? 12.825 -13.620 -17.794 1.00 47.25 96 ARG A O 1
#

Radius of gyration: 17.03 Å; chains: 1; bounding box: 45×28×40 Å

Secondary structure (DSSP, 8-state):
-HHHHHHHHHHHHHHHHHHHHHHHHHHHHHHHHHTS-HHHHHHHHHHHHHHHHHHHHHHHHHHTT-HHHHHHHHHHHHHHIIIIIHHHHHHHHTT-